Protein AF-A0A2S7NXF8-F1 (afdb_monomer)

pLDDT: mean 74.57, std 18.37, range [37.38, 96.81]

Radius of gyration: 16.34 Å; Cα contacts (8 Å, |Δi|>4): 173; chains: 1; bounding box: 47×18×47 Å

Foldseek 3Di:
DDKAKEKEWAQAQFKDKDFCPLHPSPPCVAQCPNDWFAFPVPRDTDPGHNDDDDDDQDPVNDDDPVRMDIAGHRGMDMDIDDDPPPPPDPPPDDDGDGDHDYDYDYDD

Structure (mmCIF, N/CA/C/O backbone):
data_AF-A0A2S7NXF8-F1
#
_entry.id   AF-A0A2S7NXF8-F1
#
loop_
_atom_site.group_PDB
_atom_site.id
_atom_site.type_symbol
_atom_site.label_atom_id
_atom_site.label_alt_id
_atom_site.label_comp_id
_atom_site.label_asym_id
_atom_site.label_entity_id
_atom_site.label_seq_id
_atom_site.pdbx_PDB_ins_code
_atom_site.Cartn_x
_atom_site.Cartn_y
_atom_site.Cartn_z
_atom_site.occupancy
_atom_site.B_iso_or_equiv
_atom_site.auth_seq_id
_atom_site.auth_comp_id
_atom_site.auth_asym_id
_atom_site.auth_atom_id
_atom_site.pdbx_PDB_model_num
ATOM 1 N N . MET A 1 1 ? -13.576 -11.434 10.934 1.00 63.78 1 MET A N 1
ATOM 2 C CA . MET A 1 1 ? -12.358 -11.213 10.124 1.00 63.78 1 MET A CA 1
ATOM 3 C C . MET A 1 1 ? -12.819 -10.845 8.736 1.00 63.78 1 MET A C 1
ATOM 5 O O . MET A 1 1 ? -13.621 -11.584 8.181 1.00 63.78 1 MET A O 1
ATOM 9 N N . VAL A 1 2 ? -12.363 -9.709 8.226 1.00 74.19 2 VAL A N 1
ATOM 10 C CA . VAL A 1 2 ? -12.779 -9.166 6.931 1.00 74.19 2 VAL A CA 1
ATOM 11 C C . VAL A 1 2 ? -11.627 -9.348 5.948 1.00 74.19 2 VAL A C 1
ATOM 13 O O . VAL A 1 2 ? -10.467 -9.175 6.326 1.00 74.19 2 VAL A O 1
ATOM 16 N N . LYS A 1 3 ? -11.925 -9.737 4.706 1.00 80.44 3 LYS A N 1
ATOM 17 C CA . LYS A 1 3 ? -10.914 -9.901 3.656 1.00 80.44 3 LYS A CA 1
ATOM 18 C C . LYS A 1 3 ? -11.216 -8.942 2.516 1.00 80.44 3 LYS A C 1
ATOM 20 O O . LYS A 1 3 ? -12.213 -9.114 1.825 1.00 80.44 3 LYS A O 1
ATOM 25 N N . LEU A 1 4 ? -10.327 -7.981 2.303 1.00 82.25 4 LEU A N 1
ATOM 26 C CA . LEU A 1 4 ? -10.441 -7.007 1.226 1.00 82.25 4 LEU A CA 1
ATOM 27 C C . LEU A 1 4 ? -9.499 -7.400 0.087 1.00 82.25 4 LEU A C 1
ATOM 29 O O . LEU A 1 4 ? -8.305 -7.585 0.314 1.00 82.25 4 LEU A O 1
ATOM 33 N N . LYS A 1 5 ? -10.013 -7.531 -1.138 1.00 88.44 5 LYS A N 1
ATOM 34 C CA . LYS A 1 5 ? -9.161 -7.629 -2.329 1.00 88.44 5 LYS A CA 1
ATOM 35 C C . LYS A 1 5 ? -8.894 -6.216 -2.835 1.00 88.44 5 LYS A C 1
ATOM 37 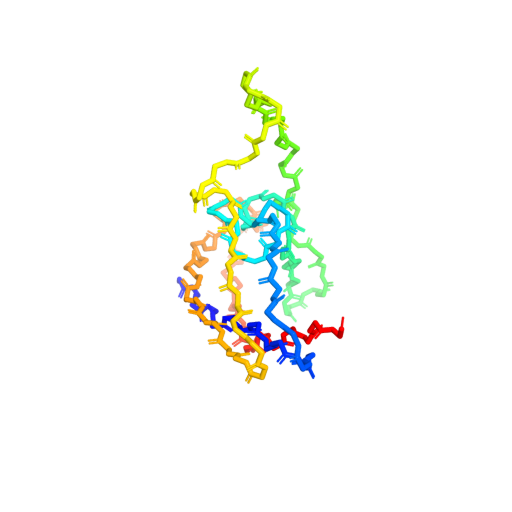O O . LYS A 1 5 ? -9.842 -5.480 -3.097 1.00 88.44 5 LYS A O 1
ATOM 42 N N . VAL A 1 6 ? -7.620 -5.868 -2.977 1.00 89.81 6 VAL A N 1
ATOM 43 C CA . VAL A 1 6 ? -7.191 -4.606 -3.587 1.00 89.81 6 VAL A CA 1
ATOM 44 C C . VAL A 1 6 ? -6.392 -4.912 -4.839 1.00 89.81 6 VAL A C 1
ATOM 46 O O . VAL A 1 6 ? -5.550 -5.813 -4.821 1.00 89.81 6 VAL A O 1
ATOM 49 N N . ALA A 1 7 ? -6.663 -4.176 -5.912 1.00 92.62 7 ALA A N 1
ATOM 50 C CA . ALA A 1 7 ? -5.943 -4.283 -7.171 1.00 92.62 7 ALA A CA 1
ATOM 51 C C . ALA A 1 7 ? -5.427 -2.914 -7.621 1.00 92.62 7 ALA A C 1
ATOM 53 O O . ALA A 1 7 ? -6.131 -1.910 -7.504 1.00 92.62 7 ALA A O 1
ATOM 54 N N . PHE A 1 8 ? -4.203 -2.907 -8.142 1.00 92.31 8 PHE A N 1
ATOM 55 C CA . PHE A 1 8 ? -3.616 -1.788 -8.863 1.00 92.31 8 PHE A CA 1
ATOM 56 C C . PHE A 1 8 ? -3.471 -2.169 -10.325 1.00 92.31 8 PHE A C 1
ATOM 58 O O . PHE A 1 8 ? -2.823 -3.170 -10.639 1.00 92.31 8 PHE A O 1
ATOM 65 N N . ARG A 1 9 ? -4.027 -1.342 -11.208 1.00 93.94 9 ARG A N 1
ATOM 66 C CA . ARG A 1 9 ? -3.848 -1.470 -12.652 1.00 93.94 9 ARG A CA 1
ATOM 67 C C . ARG A 1 9 ? -2.997 -0.319 -13.168 1.00 93.94 9 ARG A C 1
ATOM 69 O O . ARG A 1 9 ? -3.335 0.847 -12.959 1.00 93.94 9 ARG A O 1
ATOM 76 N N . ASN A 1 10 ? -1.918 -0.663 -13.861 1.00 94.94 10 ASN A N 1
ATOM 77 C CA . ASN A 1 10 ? -1.101 0.287 -14.594 1.00 94.94 10 ASN A CA 1
ATOM 78 C C . ASN A 1 10 ? -1.765 0.572 -15.944 1.00 94.94 10 ASN A C 1
ATOM 80 O O . ASN A 1 10 ? -1.788 -0.291 -16.820 1.00 94.94 10 ASN A O 1
ATOM 84 N N . LYS A 1 11 ? -2.312 1.776 -16.118 1.00 94.75 11 LYS A N 1
ATOM 85 C CA . LYS A 1 11 ? -2.920 2.195 -17.391 1.00 94.75 11 LYS A CA 1
ATOM 86 C C . LYS A 1 11 ? -1.912 2.775 -18.384 1.00 94.75 11 LYS A C 1
ATOM 88 O O . LYS A 1 11 ? -2.282 3.051 -19.524 1.00 94.75 11 LYS A O 1
ATOM 93 N N . SER A 1 12 ? -0.665 2.963 -17.960 1.00 93.50 12 SER A N 1
ATOM 94 C CA . SER A 1 12 ? 0.408 3.481 -18.796 1.00 93.50 12 SER A CA 1
ATOM 95 C C . SER A 1 12 ? 0.870 2.452 -19.831 1.00 93.50 12 SER A C 1
ATOM 97 O O . SER A 1 12 ? 0.779 1.237 -19.636 1.00 93.50 12 SER A O 1
ATOM 99 N N . ASP A 1 13 ? 1.436 2.963 -20.921 1.00 95.12 13 ASP A N 1
ATOM 100 C CA . ASP A 1 13 ? 2.159 2.196 -21.935 1.00 95.12 13 ASP A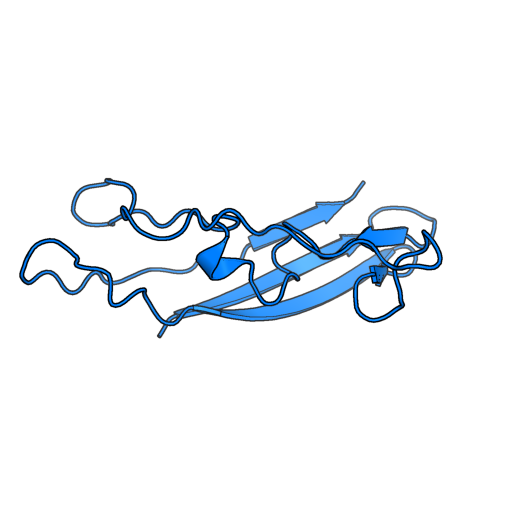 CA 1
ATOM 101 C C . ASP A 1 13 ? 3.599 1.852 -21.509 1.00 95.12 13 ASP A C 1
ATOM 103 O O . ASP A 1 13 ? 4.333 1.193 -22.249 1.00 95.12 13 ASP A O 1
ATOM 107 N N . LYS A 1 14 ? 4.007 2.272 -20.307 1.00 96.50 14 LYS A N 1
ATOM 108 C CA . LYS A 1 14 ? 5.323 2.009 -19.718 1.00 96.50 14 LYS A CA 1
ATOM 109 C C . LYS A 1 14 ? 5.196 1.241 -18.406 1.00 96.50 14 LYS A C 1
ATOM 111 O O . LYS A 1 14 ? 4.205 1.408 -17.693 1.00 96.50 14 LYS A O 1
ATOM 116 N N . PRO A 1 15 ? 6.201 0.422 -18.054 1.00 95.25 15 PRO A N 1
ATOM 117 C CA . PRO A 1 15 ? 6.247 -0.192 -16.737 1.00 95.25 15 PRO A CA 1
ATOM 118 C C . PRO A 1 15 ? 6.394 0.883 -15.654 1.00 95.25 15 PRO A C 1
ATOM 120 O O . PRO A 1 15 ? 7.120 1.866 -15.836 1.00 95.25 15 PRO A O 1
ATOM 123 N N . ILE A 1 16 ? 5.727 0.675 -14.523 1.00 94.44 16 ILE A N 1
ATOM 124 C CA . ILE A 1 16 ? 5.795 1.555 -13.356 1.00 94.44 16 ILE A CA 1
ATOM 125 C C . ILE A 1 16 ? 6.384 0.815 -12.161 1.00 94.44 16 ILE A C 1
ATOM 127 O O . ILE A 1 16 ? 6.200 -0.390 -11.988 1.00 94.44 16 ILE A O 1
ATOM 131 N N . SER A 1 17 ? 7.065 1.571 -11.308 1.00 92.62 17 SER A N 1
ATOM 132 C CA . SER A 1 17 ? 7.514 1.108 -10.001 1.00 92.62 17 SER A CA 1
ATOM 133 C C . SER A 1 17 ? 7.102 2.132 -8.956 1.00 92.62 17 SER A C 1
ATOM 135 O O . SER A 1 17 ? 7.294 3.331 -9.165 1.00 92.62 17 SER A O 1
ATOM 137 N N . PHE A 1 18 ? 6.558 1.679 -7.833 1.00 91.38 18 PHE A N 1
ATOM 138 C CA . PHE A 1 18 ? 6.159 2.564 -6.743 1.00 91.38 18 PHE A CA 1
ATOM 139 C C . PHE A 1 18 ? 6.516 1.978 -5.382 1.00 91.38 18 PHE A C 1
ATOM 141 O O . PHE A 1 18 ? 6.601 0.766 -5.196 1.00 91.38 18 PHE A O 1
ATOM 148 N N . LEU A 1 19 ? 6.720 2.865 -4.413 1.00 91.69 19 LEU A N 1
ATOM 149 C CA . LEU A 1 19 ? 6.960 2.483 -3.030 1.00 91.69 19 LEU A CA 1
ATOM 150 C C . LEU A 1 19 ? 5.657 1.981 -2.406 1.00 91.69 19 LEU A C 1
ATOM 152 O O . LEU A 1 19 ? 4.663 2.703 -2.385 1.00 91.69 19 LEU A O 1
ATOM 156 N N . ARG A 1 20 ? 5.664 0.766 -1.849 1.00 91.31 20 ARG A N 1
ATOM 157 C CA . ARG A 1 20 ? 4.480 0.157 -1.215 1.00 91.31 20 ARG A CA 1
ATOM 158 C C . ARG A 1 20 ? 4.025 0.907 0.032 1.00 91.31 20 ARG A C 1
ATOM 160 O O . ARG A 1 20 ? 2.914 0.687 0.503 1.00 91.31 20 ARG A O 1
ATOM 167 N N . TRP A 1 21 ? 4.877 1.756 0.594 1.00 89.50 21 TRP A N 1
ATOM 168 C CA . TRP A 1 21 ? 4.628 2.460 1.843 1.00 89.50 21 TRP A CA 1
ATOM 169 C C . TRP A 1 21 ? 3.414 3.376 1.737 1.00 89.50 21 TRP A C 1
ATOM 171 O O . TRP A 1 21 ? 3.260 4.089 0.751 1.00 89.50 21 TRP A O 1
ATOM 181 N N . SER A 1 22 ? 2.566 3.369 2.766 1.00 85.06 22 SER A N 1
ATOM 182 C CA . SER A 1 22 ? 1.327 4.163 2.793 1.00 85.06 22 SER A CA 1
ATOM 183 C C . SER A 1 22 ? 0.352 3.835 1.652 1.00 85.06 22 SER A C 1
ATOM 185 O O . SER A 1 22 ? -0.558 4.610 1.374 1.00 85.06 22 SER A O 1
ATOM 187 N N . THR A 1 23 ? 0.515 2.678 1.007 1.00 89.56 23 THR A N 1
ATOM 188 C CA . THR A 1 23 ? -0.444 2.126 0.045 1.00 89.56 23 THR A CA 1
ATOM 189 C C . THR A 1 23 ? -1.131 0.901 0.652 1.00 89.56 23 THR A C 1
ATOM 191 O O . THR A 1 23 ? -0.629 0.329 1.622 1.00 89.56 23 THR A O 1
ATOM 194 N N . PRO A 1 24 ? -2.234 0.411 0.067 1.00 89.12 24 PRO A N 1
ATOM 195 C CA . PRO A 1 24 ? -2.820 -0.877 0.439 1.00 89.12 24 PRO A CA 1
ATOM 196 C C . PRO A 1 24 ? -1.843 -2.066 0.412 1.00 89.12 24 PRO A C 1
ATOM 198 O O . PRO A 1 24 ? -2.086 -3.078 1.060 1.00 89.12 24 PRO A O 1
ATOM 201 N N . PHE A 1 25 ? -0.739 -1.966 -0.333 1.00 90.44 25 PHE A N 1
ATOM 202 C CA . PHE A 1 25 ? 0.264 -3.028 -0.467 1.00 90.44 25 PHE A CA 1
ATOM 203 C C . PHE A 1 25 ? 1.320 -3.007 0.647 1.00 90.44 25 PHE A C 1
ATOM 205 O O . PHE A 1 25 ? 2.198 -3.880 0.704 1.00 90.44 25 PHE A O 1
ATOM 212 N N . ASP A 1 26 ? 1.229 -2.020 1.535 1.00 88.44 26 ASP A N 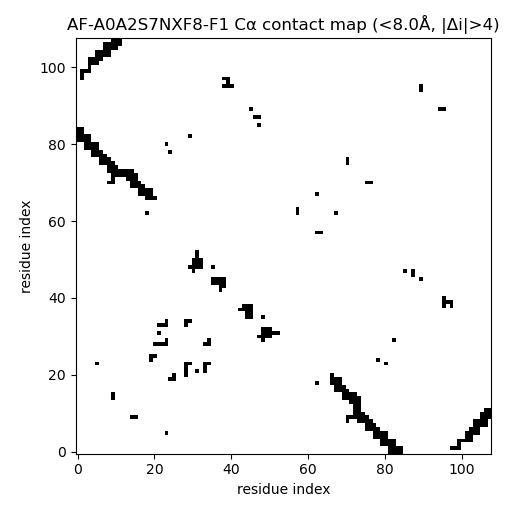1
ATOM 213 C CA . ASP A 1 26 ? 1.997 -1.931 2.759 1.00 88.44 26 ASP A CA 1
ATOM 214 C C . ASP A 1 26 ? 1.561 -3.034 3.737 1.00 88.44 26 ASP A C 1
ATOM 216 O O . ASP A 1 26 ? 0.387 -3.089 4.114 1.00 88.44 26 ASP A O 1
ATOM 220 N N . PRO A 1 27 ? 2.475 -3.881 4.243 1.00 85.50 27 PRO A N 1
ATOM 221 C CA . PRO A 1 27 ? 2.134 -4.865 5.273 1.00 85.50 27 PRO A CA 1
ATOM 222 C C . PRO A 1 27 ? 1.511 -4.243 6.533 1.00 85.50 27 PRO A C 1
ATOM 224 O O . PRO A 1 27 ? 0.863 -4.934 7.317 1.00 85.50 27 PRO A O 1
ATOM 227 N N . ARG A 1 28 ? 1.716 -2.936 6.745 1.00 84.25 28 ARG A N 1
ATOM 228 C CA . ARG A 1 28 ? 1.182 -2.170 7.873 1.00 84.25 28 ARG A CA 1
ATOM 229 C C . ARG A 1 28 ? 0.031 -1.233 7.477 1.00 84.25 28 ARG A C 1
ATOM 231 O O . ARG A 1 28 ? -0.332 -0.395 8.295 1.00 84.25 28 ARG A O 1
ATOM 238 N N . ALA A 1 29 ? -0.563 -1.392 6.288 1.00 85.25 29 ALA A N 1
ATOM 239 C CA . ALA A 1 29 ? -1.629 -0.527 5.767 1.00 85.25 29 ALA A CA 1
ATOM 240 C C . ALA A 1 29 ? -2.830 -0.401 6.721 1.00 85.25 29 ALA A C 1
ATOM 242 O O . ALA A 1 29 ? -3.329 0.695 6.973 1.00 85.25 29 ALA A O 1
ATOM 243 N N . VAL A 1 30 ? -3.277 -1.529 7.285 1.00 81.44 30 VAL A N 1
ATOM 244 C CA . VAL A 1 30 ? -4.425 -1.573 8.204 1.00 81.44 30 VAL A CA 1
ATOM 245 C C . VAL A 1 30 ? -4.178 -0.716 9.451 1.00 81.44 30 VAL A C 1
ATOM 247 O O . VAL A 1 30 ? -4.960 0.197 9.679 1.00 81.44 30 VAL A O 1
ATOM 250 N N . PRO A 1 31 ? -3.104 -0.914 10.243 1.00 79.12 31 PRO A N 1
ATOM 251 C CA . PRO A 1 31 ? -2.838 -0.063 11.404 1.00 79.12 31 PRO A CA 1
ATOM 252 C C . PRO A 1 31 ? -2.408 1.370 11.087 1.00 79.12 31 PRO A C 1
ATOM 254 O O . PRO A 1 31 ? -2.537 2.227 11.963 1.00 79.12 31 PRO A O 1
ATOM 257 N N . SER A 1 32 ? -1.901 1.657 9.886 1.00 80.31 32 SER A N 1
ATOM 258 C CA . SER A 1 32 ? -1.350 2.973 9.543 1.00 80.31 32 SER A CA 1
ATOM 259 C C . SER A 1 32 ? -2.382 4.015 9.107 1.00 80.31 32 SER A C 1
ATOM 261 O O . SER A 1 32 ? -1.987 5.149 8.857 1.00 80.31 32 SER A O 1
ATOM 263 N N . GLY A 1 33 ? -3.665 3.653 8.999 1.00 77.12 33 GLY A N 1
ATOM 264 C CA . GLY A 1 33 ? -4.724 4.564 8.543 1.00 77.12 33 GLY A CA 1
ATOM 265 C C . GLY A 1 33 ? -4.842 4.683 7.018 1.00 77.12 33 GLY A C 1
ATOM 266 O O . GLY A 1 33 ? -5.420 5.641 6.526 1.00 77.12 33 GLY A O 1
ATOM 267 N N . VAL A 1 34 ? -4.302 3.722 6.251 1.00 83.19 34 VAL A N 1
ATOM 268 C CA . VAL A 1 34 ? -4.543 3.642 4.789 1.00 83.19 34 VAL A CA 1
ATOM 269 C C . VAL A 1 34 ? -6.004 3.291 4.491 1.00 83.19 34 VAL A C 1
ATOM 271 O O . VAL A 1 34 ? -6.532 3.651 3.444 1.00 83.19 34 VAL A O 1
ATOM 274 N N . PHE A 1 35 ? -6.655 2.593 5.421 1.00 80.50 35 PHE A N 1
ATOM 275 C CA . PHE A 1 35 ? -8.078 2.292 5.376 1.00 80.50 35 PHE A CA 1
ATOM 276 C C . PHE A 1 35 ? -8.797 3.064 6.471 1.00 80.50 35 PHE A C 1
ATOM 278 O O . PHE A 1 35 ? -8.378 3.035 7.630 1.00 80.50 35 PHE A O 1
ATOM 285 N N . GLU A 1 36 ? -9.909 3.692 6.108 1.00 78.06 36 GLU A N 1
ATOM 286 C CA . GLU A 1 36 ? -10.852 4.254 7.063 1.00 78.06 36 GLU A CA 1
ATOM 287 C C . GLU A 1 36 ? -11.955 3.238 7.345 1.00 78.06 36 GLU A C 1
ATOM 289 O O . GLU A 1 36 ? -12.521 2.629 6.436 1.00 78.06 36 GLU A O 1
ATOM 294 N N . PHE A 1 37 ? -12.271 3.062 8.623 1.00 76.19 37 PHE A N 1
ATOM 295 C CA . PHE A 1 37 ? -13.335 2.172 9.061 1.00 76.19 37 PHE A CA 1
ATOM 296 C C . PHE A 1 37 ? -14.461 3.013 9.623 1.00 76.19 37 PHE A C 1
ATOM 298 O O . PHE A 1 37 ? -14.246 3.806 10.535 1.00 76.19 37 PHE A O 1
ATOM 305 N N . LYS A 1 38 ? -15.664 2.825 9.092 1.00 74.69 38 LYS A N 1
ATOM 306 C CA . LYS A 1 38 ? -16.862 3.531 9.531 1.00 74.69 38 LYS A CA 1
ATOM 307 C C . LYS A 1 38 ? -17.841 2.528 10.123 1.00 74.69 38 LYS A C 1
ATOM 309 O O . LYS A 1 38 ? -18.098 1.488 9.520 1.00 74.69 38 LYS A O 1
ATOM 314 N N . SER A 1 39 ? -18.381 2.837 11.296 1.00 69.69 39 SER A N 1
ATOM 315 C CA . SER A 1 39 ? -19.493 2.085 11.870 1.00 69.69 39 SER A CA 1
ATOM 316 C C . SER A 1 39 ? -20.706 2.217 10.956 1.00 69.69 39 SER A C 1
ATOM 318 O O . SER A 1 39 ? -21.128 3.327 10.633 1.00 69.69 39 SER A O 1
ATOM 320 N N . THR A 1 40 ? -21.288 1.094 10.551 1.00 69.25 40 THR A N 1
ATOM 321 C CA . THR A 1 40 ? -22.537 1.069 9.778 1.00 69.25 40 THR A CA 1
ATOM 322 C C . THR A 1 40 ? -23.740 1.488 10.627 1.00 69.25 40 THR A C 1
ATOM 324 O O . THR A 1 40 ? -24.705 2.022 10.090 1.00 69.25 40 THR A O 1
ATOM 327 N N . ALA A 1 41 ? -23.665 1.313 11.952 1.00 71.69 41 ALA A N 1
ATOM 328 C CA . ALA A 1 41 ? -24.734 1.650 12.889 1.00 71.69 41 ALA A CA 1
ATOM 329 C C . ALA A 1 41 ? -24.784 3.147 13.235 1.00 71.69 41 ALA A C 1
ATOM 331 O O . ALA A 1 41 ? -25.857 3.745 13.242 1.00 71.69 41 ALA A O 1
ATOM 332 N N . THR A 1 42 ? -23.630 3.759 13.520 1.00 75.94 42 THR A N 1
ATOM 333 C CA . THR A 1 42 ? -23.554 5.165 13.966 1.00 75.94 42 THR A CA 1
ATOM 334 C C . THR A 1 42 ? -23.060 6.112 12.879 1.00 75.94 42 THR A C 1
ATOM 336 O O . THR A 1 42 ? -23.221 7.324 12.988 1.00 75.94 42 THR A O 1
ATOM 339 N N . GLY A 1 43 ? -22.443 5.582 11.821 1.00 73.44 43 GLY A N 1
ATOM 340 C CA . GLY A 1 43 ? -21.752 6.386 10.821 1.00 73.44 43 GLY A CA 1
ATOM 341 C C . GLY A 1 43 ? -20.463 7.034 11.338 1.00 73.44 43 GLY A C 1
ATOM 342 O O . GLY A 1 43 ? -19.870 7.841 10.626 1.00 73.44 43 GLY A O 1
ATOM 343 N N . GLU A 1 44 ? -20.014 6.712 12.548 1.00 75.06 44 GLU A N 1
ATOM 344 C CA . GLU A 1 44 ? -18.791 7.276 13.117 1.00 75.06 44 GLU A CA 1
ATOM 345 C C . GLU A 1 44 ? -17.556 6.508 12.644 1.00 75.06 44 GLU A C 1
ATOM 347 O O . GLU A 1 44 ? -17.605 5.297 12.413 1.00 75.06 44 GLU A O 1
ATOM 352 N N . LEU A 1 45 ? -16.433 7.214 12.505 1.00 72.31 45 LEU A N 1
ATOM 353 C CA . LEU A 1 45 ? -15.149 6.582 12.224 1.00 72.31 45 LEU A CA 1
ATOM 354 C C . LEU A 1 45 ? -14.689 5.785 13.447 1.00 72.31 45 LEU A C 1
ATOM 356 O O . LEU A 1 45 ? -14.729 6.282 14.574 1.00 72.31 45 LEU A O 1
ATOM 360 N N . ALA A 1 46 ? -14.225 4.559 13.224 1.00 69.38 46 ALA A N 1
ATOM 361 C CA . ALA A 1 46 ? -13.621 3.762 14.275 1.00 69.38 46 ALA A CA 1
ATOM 362 C C . ALA A 1 46 ? -12.374 4.507 14.802 1.00 69.38 46 ALA A C 1
ATOM 364 O O . ALA A 1 46 ? -11.512 4.888 14.010 1.00 69.38 46 ALA A O 1
ATOM 365 N N . PRO A 1 47 ? -12.242 4.721 16.125 1.00 63.00 47 PRO A N 1
ATOM 366 C CA . PRO A 1 47 ? -11.182 5.553 16.714 1.00 63.00 47 PRO A CA 1
ATOM 367 C C . PRO A 1 47 ? -9.786 4.912 16.659 1.00 63.00 47 PRO A C 1
ATOM 369 O O . PRO A 1 47 ? -8.812 5.436 17.199 1.00 63.00 47 PRO A O 1
ATOM 372 N N . CYS A 1 48 ? -9.676 3.751 16.035 1.00 57.50 48 CYS A N 1
ATOM 373 C CA . CYS A 1 48 ? -8.480 2.954 15.945 1.00 57.50 48 CYS A CA 1
ATOM 374 C C . CYS A 1 48 ? -7.991 2.953 14.504 1.00 57.50 48 CYS A C 1
ATOM 376 O O . CYS A 1 48 ? -8.794 2.832 13.591 1.00 57.50 48 CYS A O 1
ATOM 378 N N . LEU A 1 49 ? -6.664 2.984 14.340 1.00 64.44 49 LEU A N 1
ATOM 379 C CA . LEU A 1 49 ? -5.920 2.922 13.073 1.00 64.44 49 LEU A CA 1
ATOM 380 C C . LEU A 1 49 ? -5.555 4.307 12.497 1.00 64.44 49 LEU A C 1
ATOM 382 O O . LEU A 1 49 ? -6.161 4.818 11.570 1.00 64.44 49 LEU A O 1
ATOM 386 N N . ASN A 1 50 ? -4.511 4.901 13.082 1.00 68.25 50 ASN A N 1
ATOM 387 C CA . ASN A 1 50 ? -3.747 6.043 12.554 1.00 68.25 50 ASN A CA 1
ATOM 388 C C . ASN A 1 50 ? -2.307 5.983 13.090 1.00 68.25 50 ASN A C 1
ATOM 390 O O . ASN A 1 50 ? -1.735 6.968 13.573 1.00 68.25 50 ASN A O 1
ATOM 394 N N . LEU A 1 51 ? -1.732 4.777 13.119 1.00 75.62 51 LEU A N 1
ATOM 395 C CA . LEU A 1 51 ? -0.395 4.580 13.656 1.00 75.62 51 LEU A CA 1
ATOM 396 C C . LEU A 1 51 ? 0.612 5.334 12.784 1.00 75.62 51 LEU A C 1
ATOM 398 O O . LEU A 1 51 ? 0.837 4.988 11.624 1.00 75.62 51 LEU A O 1
ATOM 402 N N . LYS A 1 52 ? 1.264 6.340 13.367 1.00 79.62 52 LYS A N 1
ATOM 403 C CA . LYS A 1 52 ? 2.374 7.034 12.713 1.00 79.62 52 LYS A CA 1
ATOM 404 C C .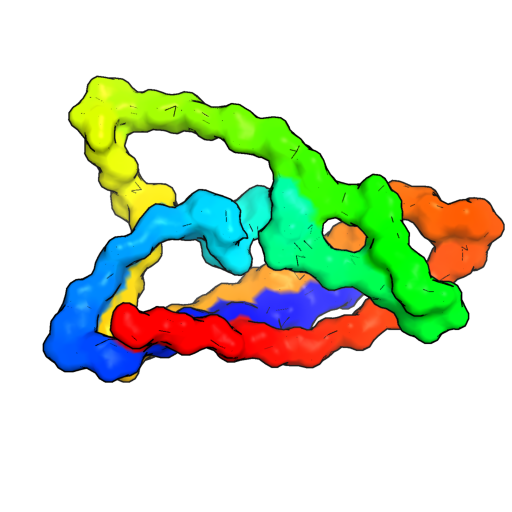 LYS A 1 52 ? 3.597 6.124 12.713 1.00 79.62 52 LYS A C 1
ATOM 406 O O . LYS A 1 52 ? 4.201 5.875 13.755 1.00 79.62 52 LYS A O 1
ATOM 411 N N . LEU A 1 53 ? 3.943 5.614 11.538 1.00 81.00 53 LEU A N 1
ATOM 412 C CA . LEU A 1 53 ? 5.077 4.720 11.342 1.00 81.00 53 LEU A CA 1
ATOM 413 C C . LEU A 1 53 ? 6.289 5.505 10.849 1.00 81.00 53 LEU A C 1
ATOM 415 O O . LEU A 1 53 ? 6.335 5.920 9.695 1.00 81.00 53 LEU A O 1
ATOM 419 N N . ASN A 1 54 ? 7.303 5.632 11.700 1.00 82.56 54 ASN A N 1
ATOM 420 C CA . ASN A 1 54 ? 8.630 6.043 11.256 1.00 82.56 54 ASN A CA 1
ATOM 421 C C . ASN A 1 54 ? 9.348 4.822 10.673 1.00 82.56 54 ASN A C 1
ATOM 423 O O . ASN A 1 54 ? 9.434 3.778 11.324 1.00 82.56 54 ASN A O 1
ATOM 427 N N . ARG A 1 55 ? 9.850 4.940 9.445 1.00 83.19 55 ARG A N 1
ATOM 428 C CA . ARG A 1 55 ? 10.592 3.872 8.766 1.00 83.19 55 ARG A CA 1
ATOM 429 C C . ARG A 1 55 ? 12.055 4.263 8.673 1.00 83.19 55 ARG A C 1
ATOM 431 O O . ARG A 1 55 ? 12.369 5.419 8.400 1.00 83.19 55 ARG A O 1
ATOM 438 N N . LYS A 1 56 ? 12.944 3.305 8.938 1.00 82.50 56 LYS A N 1
ATOM 439 C CA . LYS A 1 56 ? 14.380 3.517 8.758 1.00 82.50 56 LYS A CA 1
ATOM 440 C C . LYS A 1 56 ? 14.631 3.676 7.259 1.00 82.50 56 LYS A C 1
ATOM 442 O O . LYS A 1 56 ? 14.219 2.820 6.484 1.00 82.50 56 LYS A O 1
ATOM 447 N N . MET A 1 57 ? 15.280 4.767 6.867 1.00 82.12 57 MET A N 1
ATOM 448 C CA . MET A 1 57 ? 15.721 4.936 5.486 1.00 82.12 57 MET A CA 1
ATOM 449 C C . MET A 1 57 ? 16.819 3.910 5.170 1.00 82.12 57 MET A C 1
ATOM 451 O O . MET A 1 57 ? 17.668 3.660 6.035 1.00 82.12 57 MET A O 1
ATOM 455 N N . PRO A 1 58 ? 16.820 3.318 3.966 1.00 81.62 58 PRO A N 1
ATOM 456 C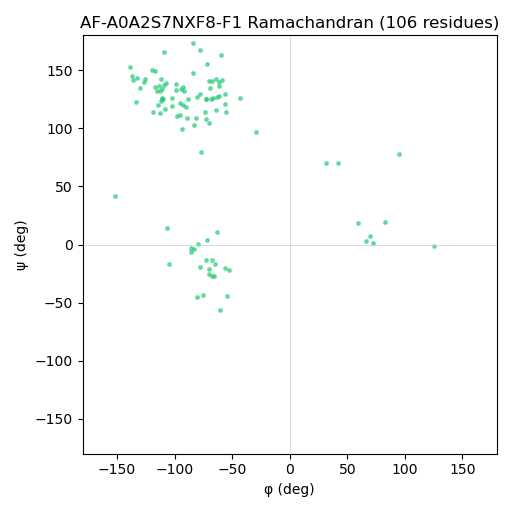 CA . PRO A 1 58 ? 17.885 2.416 3.551 1.00 81.62 58 PRO A CA 1
ATOM 457 C C . PRO A 1 58 ? 19.224 3.159 3.521 1.00 81.62 58 PRO A C 1
ATOM 459 O O . PRO A 1 58 ? 19.303 4.312 3.095 1.00 81.62 58 PRO A O 1
ATOM 462 N N . GLU A 1 59 ? 20.289 2.496 3.975 1.00 78.81 59 GLU A N 1
ATOM 463 C CA . GLU A 1 59 ? 21.628 3.098 4.092 1.00 78.81 59 GLU A CA 1
ATOM 464 C C . GLU A 1 59 ? 22.228 3.457 2.726 1.00 78.81 59 GLU A C 1
ATOM 466 O O . GLU A 1 59 ? 22.995 4.410 2.620 1.00 78.81 59 GLU A O 1
ATOM 471 N N . SER A 1 60 ? 21.823 2.749 1.669 1.00 83.50 60 SER A N 1
ATOM 472 C CA . SER A 1 60 ? 22.191 3.043 0.281 1.00 83.50 60 SER A CA 1
ATOM 473 C C . SER A 1 60 ? 21.491 4.278 -0.296 1.00 83.50 60 SER A C 1
ATOM 475 O O . SER A 1 60 ? 21.865 4.735 -1.374 1.00 83.50 60 SER A O 1
ATOM 477 N N . GLY A 1 61 ? 20.447 4.794 0.363 1.00 78.56 61 GLY A N 1
ATOM 478 C CA . GLY A 1 61 ? 19.558 5.820 -0.193 1.00 78.56 61 GLY A CA 1
ATOM 479 C C . GLY A 1 61 ? 18.614 5.309 -1.289 1.00 78.56 61 GLY A C 1
ATOM 480 O O . GLY A 1 61 ? 17.819 6.083 -1.817 1.00 78.56 61 GLY A O 1
ATOM 481 N N . THR A 1 62 ? 18.668 4.017 -1.617 1.00 78.19 62 THR A N 1
ATOM 482 C CA . THR A 1 62 ? 17.781 3.351 -2.576 1.00 78.19 62 THR A CA 1
ATOM 483 C C . THR A 1 62 ? 16.889 2.352 -1.852 1.00 78.19 62 THR A C 1
ATOM 485 O O . THR A 1 62 ? 17.370 1.562 -1.044 1.00 78.19 62 THR A O 1
ATOM 488 N N . TYR A 1 63 ? 15.589 2.384 -2.137 1.00 80.00 63 TYR A N 1
ATOM 489 C CA . TYR A 1 63 ? 14.650 1.378 -1.639 1.00 80.00 63 TYR A CA 1
ATOM 490 C C . TYR A 1 63 ? 14.914 0.036 -2.329 1.00 80.00 63 TYR A C 1
ATOM 492 O O . TYR A 1 63 ? 15.248 0.006 -3.517 1.00 80.00 63 TYR A O 1
ATOM 500 N N . ASP A 1 64 ? 14.816 -1.058 -1.579 1.00 73.69 64 ASP A N 1
ATOM 501 C CA . ASP A 1 64 ? 15.039 -2.401 -2.106 1.00 73.69 64 ASP A CA 1
ATOM 502 C C . ASP A 1 64 ? 13.779 -2.974 -2.779 1.00 73.69 64 ASP A C 1
ATOM 504 O O . ASP A 1 64 ? 12.698 -2.380 -2.773 1.00 73.69 64 ASP A O 1
ATOM 508 N N . GLY A 1 65 ? 13.940 -4.140 -3.411 1.00 71.56 65 GLY A N 1
ATOM 509 C CA . GLY A 1 65 ? 12.854 -4.826 -4.109 1.00 71.56 65 GLY A CA 1
ATOM 510 C C . GLY A 1 65 ? 11.755 -5.348 -3.185 1.00 71.56 65 GLY A C 1
ATOM 511 O O . GLY A 1 65 ? 10.691 -5.706 -3.680 1.00 71.56 65 GLY A O 1
ATOM 512 N N . GLU A 1 66 ? 11.972 -5.390 -1.867 1.00 80.00 66 GLU A N 1
ATOM 513 C CA . GLU A 1 66 ? 10.878 -5.682 -0.954 1.00 80.00 66 GLU A CA 1
ATOM 514 C C . GLU A 1 66 ? 9.994 -4.445 -0.827 1.00 80.00 66 GLU A C 1
ATOM 516 O O . GLU A 1 66 ? 8.784 -4.572 -0.918 1.00 80.00 66 GLU A O 1
ATOM 521 N N . ASP A 1 67 ? 10.524 -3.236 -0.686 1.00 86.44 67 ASP A N 1
ATOM 522 C CA . ASP A 1 67 ? 9.701 -2.034 -0.497 1.00 86.44 67 ASP A CA 1
ATOM 523 C C . ASP A 1 67 ? 9.039 -1.486 -1.773 1.00 86.44 67 ASP A C 1
ATOM 525 O O . ASP A 1 67 ? 8.047 -0.754 -1.681 1.00 86.44 67 ASP A O 1
ATOM 529 N N . ILE A 1 68 ? 9.543 -1.853 -2.950 1.00 90.75 68 ILE A N 1
ATOM 530 C CA . ILE A 1 68 ? 9.030 -1.411 -4.252 1.00 90.75 68 ILE A CA 1
ATOM 531 C C . ILE A 1 68 ? 8.115 -2.474 -4.874 1.00 90.75 68 ILE A C 1
ATOM 533 O O . ILE A 1 68 ? 8.470 -3.644 -4.963 1.00 90.75 68 ILE A O 1
ATOM 537 N N . GLU A 1 69 ? 6.950 -2.058 -5.366 1.00 92.50 69 GLU A N 1
ATOM 538 C CA . GLU A 1 69 ? 6.114 -2.875 -6.248 1.00 92.50 69 GLU A CA 1
ATOM 539 C C . GLU A 1 69 ? 6.350 -2.454 -7.702 1.00 92.50 69 GLU A C 1
ATOM 541 O O . GLU A 1 69 ? 6.436 -1.261 -8.003 1.00 92.50 69 GLU A O 1
ATOM 546 N N . HIS A 1 70 ? 6.439 -3.436 -8.596 1.00 93.69 70 HIS A N 1
ATOM 547 C CA . HIS A 1 70 ? 6.587 -3.234 -10.033 1.00 93.69 70 HIS A CA 1
ATOM 548 C C . HIS A 1 70 ? 5.344 -3.730 -10.768 1.00 93.69 70 HIS A C 1
ATOM 550 O O . HIS A 1 70 ? 4.838 -4.810 -10.461 1.00 93.69 70 HIS A O 1
ATOM 556 N N . ILE A 1 71 ? 4.866 -2.960 -11.744 1.00 95.00 71 ILE A N 1
ATOM 557 C CA . ILE A 1 71 ? 3.751 -3.348 -12.609 1.00 95.00 71 ILE A CA 1
ATOM 558 C C . ILE A 1 71 ? 4.138 -3.049 -14.056 1.00 95.00 71 ILE A C 1
ATOM 560 O O . ILE A 1 71 ? 4.426 -1.902 -14.406 1.00 95.00 71 ILE A O 1
ATOM 564 N N . ASP A 1 72 ? 4.102 -4.076 -14.903 1.00 96.81 72 ASP A N 1
ATOM 565 C CA . ASP A 1 72 ? 4.330 -3.939 -16.342 1.00 96.81 72 ASP A CA 1
ATOM 566 C C . ASP A 1 72 ? 3.318 -2.985 -17.000 1.00 96.81 72 ASP A C 1
ATOM 568 O O . ASP A 1 72 ? 2.263 -2.672 -16.441 1.00 96.81 72 ASP A O 1
ATOM 572 N N . ALA A 1 73 ? 3.631 -2.510 -18.208 1.00 96.19 73 ALA A N 1
ATOM 573 C CA . ALA A 1 73 ? 2.717 -1.694 -19.009 1.00 96.19 73 ALA A CA 1
ATOM 574 C C . ALA A 1 73 ? 1.378 -2.418 -19.233 1.00 96.19 73 ALA A C 1
ATOM 576 O O . ALA A 1 73 ? 1.361 -3.582 -19.639 1.00 96.19 73 ALA A O 1
ATOM 577 N N . GLY A 1 74 ? 0.256 -1.748 -18.955 1.00 94.38 74 GLY A N 1
ATOM 578 C CA . GLY A 1 74 ? -1.078 -2.362 -19.016 1.00 94.38 74 GLY A CA 1
ATOM 579 C C . GLY A 1 74 ? -1.338 -3.463 -17.974 1.00 94.38 74 GLY A C 1
ATOM 580 O O . GLY A 1 74 ? -2.388 -4.105 -18.018 1.00 94.38 74 GLY A O 1
ATOM 581 N N . GLY A 1 75 ? -0.385 -3.723 -17.074 1.00 94.56 75 GLY A N 1
ATOM 582 C CA . GLY A 1 75 ? -0.435 -4.810 -16.106 1.00 94.56 75 GLY A CA 1
ATOM 583 C C . GLY A 1 75 ? -1.343 -4.525 -14.912 1.00 94.56 75 GLY A C 1
ATOM 584 O O . GLY A 1 75 ? -1.748 -3.392 -14.646 1.00 94.56 75 GLY A O 1
ATOM 585 N N . GLU A 1 76 ? -1.629 -5.575 -14.149 1.00 94.88 76 GLU A N 1
ATOM 586 C CA . GLU A 1 76 ? -2.383 -5.500 -12.901 1.00 94.88 76 GLU A CA 1
ATOM 587 C C . GLU A 1 76 ? -1.716 -6.369 -11.835 1.00 94.88 76 GLU A C 1
ATOM 589 O O . GLU A 1 76 ? -1.251 -7.475 -12.111 1.00 94.88 76 GLU A O 1
ATOM 594 N N . THR A 1 77 ? -1.704 -5.881 -10.601 1.00 93.00 77 THR A N 1
ATOM 595 C CA . THR A 1 77 ? -1.319 -6.653 -9.417 1.00 93.00 77 THR A CA 1
ATOM 596 C C . THR A 1 77 ? -2.439 -6.568 -8.392 1.00 93.00 77 THR A C 1
ATOM 598 O O . THR A 1 77 ? -3.081 -5.528 -8.239 1.00 93.00 77 THR A O 1
ATOM 601 N N . SER A 1 78 ? -2.706 -7.663 -7.682 1.00 92.56 78 SER A N 1
ATOM 602 C CA . SER A 1 78 ? -3.735 -7.684 -6.644 1.00 92.56 78 SER A CA 1
ATOM 603 C C . SER A 1 78 ? -3.272 -8.424 -5.400 1.00 92.56 78 SER A C 1
ATOM 605 O O . SER A 1 78 ? -2.533 -9.406 -5.478 1.00 92.56 78 SER A O 1
ATOM 607 N N . LYS A 1 79 ? -3.712 -7.942 -4.237 1.00 88.88 79 LYS A N 1
ATOM 608 C CA . LYS A 1 79 ? -3.407 -8.529 -2.931 1.00 88.88 79 LYS A CA 1
ATOM 609 C C . LYS A 1 79 ? -4.676 -8.658 -2.105 1.00 88.88 79 LYS A C 1
ATOM 611 O O . LYS A 1 79 ? -5.569 -7.811 -2.152 1.00 88.88 79 LYS A O 1
ATOM 616 N N . GLN A 1 80 ? -4.745 -9.745 -1.345 1.00 86.75 80 GLN A N 1
ATOM 617 C CA . GLN A 1 80 ? -5.781 -9.937 -0.344 1.00 86.75 80 GLN A CA 1
ATOM 618 C C . GLN A 1 80 ? -5.267 -9.423 0.997 1.00 86.75 80 GLN A C 1
ATOM 620 O O . GLN A 1 80 ? -4.253 -9.894 1.507 1.00 86.75 80 GLN A O 1
ATOM 625 N N . ILE A 1 81 ? -5.972 -8.449 1.554 1.00 83.31 81 ILE A N 1
ATOM 626 C CA . ILE A 1 81 ? -5.645 -7.806 2.818 1.00 83.31 81 ILE A CA 1
ATOM 627 C C . ILE A 1 81 ? -6.578 -8.381 3.873 1.00 83.31 81 ILE A C 1
ATOM 629 O O . ILE A 1 81 ? -7.804 -8.280 3.777 1.00 83.31 81 ILE A O 1
ATOM 633 N N . GLU A 1 82 ? -5.986 -9.015 4.879 1.00 80.50 82 GLU A N 1
ATOM 634 C CA . GLU A 1 82 ? -6.730 -9.551 6.009 1.00 80.50 82 GLU A CA 1
ATOM 635 C C . GLU A 1 82 ? -6.852 -8.488 7.093 1.00 80.50 82 GLU A C 1
ATOM 637 O O . GLU A 1 82 ? -5.893 -8.146 7.787 1.00 80.50 82 GLU A O 1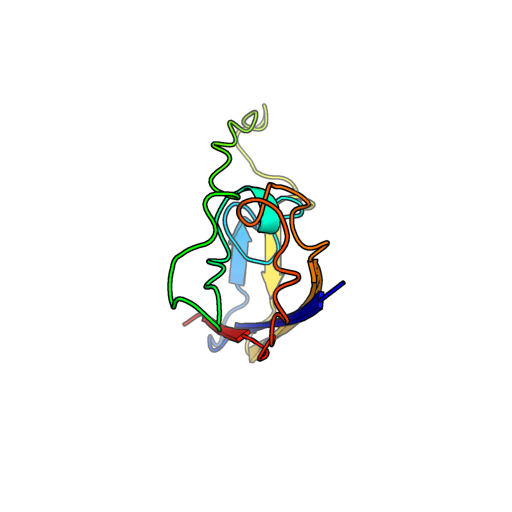
ATOM 642 N N . ILE A 1 83 ? -8.067 -7.981 7.260 1.00 76.44 83 ILE A N 1
ATOM 643 C CA . ILE A 1 83 ? -8.405 -7.048 8.319 1.00 76.44 83 ILE A CA 1
ATOM 644 C C . ILE A 1 83 ? -8.944 -7.882 9.476 1.00 76.44 83 ILE A C 1
ATOM 646 O O . ILE A 1 83 ? -10.104 -8.319 9.527 1.00 76.44 83 ILE A O 1
ATOM 650 N N . LYS A 1 84 ? -8.059 -8.126 10.439 1.00 69.88 84 LYS A N 1
ATOM 651 C CA . LYS A 1 84 ? -8.483 -8.490 11.785 1.00 69.88 84 LYS A CA 1
ATOM 652 C C . LYS A 1 84 ? -9.089 -7.216 12.354 1.00 69.88 84 LYS A C 1
ATOM 654 O O . LYS A 1 84 ? -8.347 -6.271 12.603 1.00 69.88 84 LYS A O 1
ATOM 659 N N . ALA A 1 85 ? -10.424 -7.168 12.427 1.00 55.41 85 ALA A N 1
ATOM 660 C CA . ALA A 1 85 ? -11.142 -6.037 13.003 1.00 55.41 85 ALA A CA 1
ATOM 661 C C . ALA A 1 85 ? -10.405 -5.626 14.282 1.00 55.41 85 ALA A C 1
ATOM 663 O O . ALA A 1 85 ? -10.106 -6.515 15.089 1.00 55.41 85 ALA A O 1
ATOM 664 N N . PRO A 1 86 ? -10.015 -4.353 14.432 1.00 49.44 86 PRO A N 1
ATOM 665 C CA . PRO A 1 86 ? -9.324 -3.948 15.635 1.00 49.44 86 PRO A CA 1
ATOM 666 C C . PRO A 1 86 ? -10.224 -4.317 16.817 1.00 49.44 86 PRO A C 1
ATOM 668 O O . PRO A 1 86 ? -11.338 -3.819 16.927 1.00 49.44 86 PRO A O 1
ATOM 671 N N . GLU A 1 8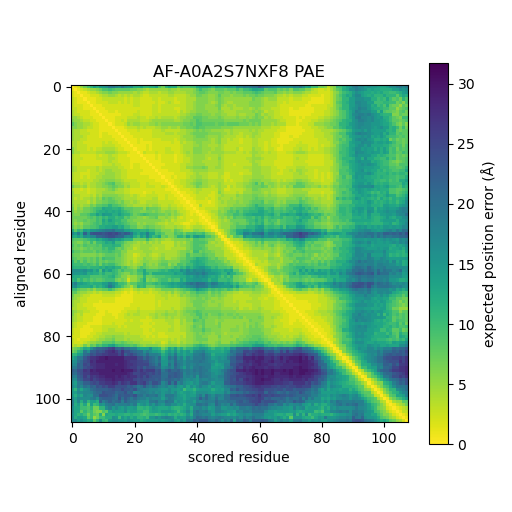7 ? -9.734 -5.152 17.737 1.00 43.25 87 GLU A N 1
ATOM 672 C CA . GLU A 1 87 ? -10.348 -5.356 19.063 1.00 43.25 87 GLU A CA 1
ATOM 673 C C . GLU A 1 87 ? -10.336 -4.060 19.904 1.00 43.25 87 GLU A C 1
ATOM 675 O O . GLU A 1 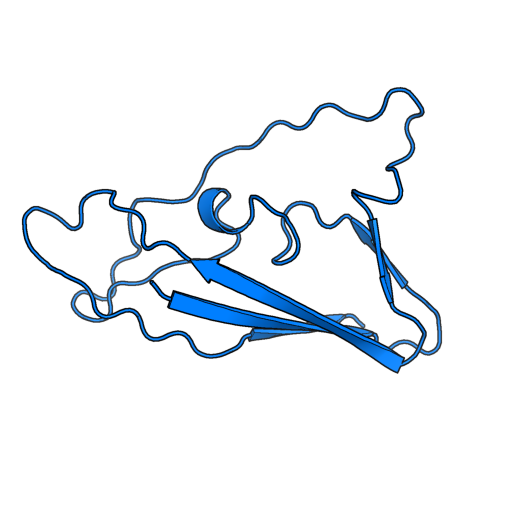87 ? -10.609 -4.063 21.103 1.00 43.25 87 GLU A O 1
ATOM 680 N N . VAL A 1 88 ? -9.999 -2.925 19.288 1.00 41.91 88 VAL A N 1
ATOM 681 C CA . VAL A 1 88 ? -9.988 -1.604 19.886 1.00 41.91 88 VAL A CA 1
ATOM 682 C C . VAL A 1 88 ? -11.427 -1.116 19.978 1.00 41.91 88 VAL A C 1
ATOM 684 O O . VAL A 1 88 ? -11.909 -0.358 19.144 1.00 41.91 88 VAL A O 1
ATOM 687 N N . VAL A 1 89 ? -12.088 -1.623 21.016 1.00 42.97 89 VAL A N 1
ATOM 688 C CA . VAL A 1 89 ? -13.128 -0.955 21.795 1.00 42.97 89 VAL A CA 1
ATOM 689 C C . VAL A 1 89 ? -14.113 -0.172 20.924 1.00 42.97 89 VAL A C 1
ATOM 691 O O . VAL A 1 89 ? -14.184 1.052 20.983 1.00 42.97 89 VAL A O 1
ATOM 694 N N . LEU A 1 90 ? -14.944 -0.899 20.171 1.00 40.69 90 LEU A N 1
ATOM 695 C CA . LEU A 1 90 ? -16.321 -0.442 19.999 1.00 40.69 90 LEU A CA 1
ATOM 696 C C . LEU A 1 90 ? -16.864 -0.292 21.418 1.00 40.69 90 LEU A C 1
ATOM 698 O O . LEU A 1 90 ? -16.865 -1.264 22.178 1.00 40.69 90 LEU A O 1
ATOM 702 N N . SER A 1 91 ? -17.166 0.946 21.803 1.00 38.50 91 SER A N 1
ATOM 703 C CA . SER A 1 91 ? -17.702 1.368 23.093 1.00 38.50 91 SER A CA 1
ATOM 704 C C . SER A 1 91 ? -18.548 0.263 23.718 1.00 38.50 91 SER A C 1
ATOM 706 O O . SER A 1 91 ? -19.692 0.071 23.339 1.00 38.50 91 SER A O 1
ATOM 708 N N . LYS A 1 92 ? -17.951 -0.518 24.624 1.00 37.53 92 LYS A N 1
ATOM 709 C CA . LYS A 1 92 ? -18.611 -1.515 25.475 1.00 37.53 92 LYS A CA 1
ATOM 710 C C . LYS A 1 92 ? -19.844 -2.199 24.833 1.00 37.53 92 LYS A C 1
ATOM 712 O O . LYS A 1 92 ? -20.954 -2.011 25.315 1.00 37.53 92 LYS A O 1
ATOM 717 N N . GLY A 1 93 ? -19.647 -3.047 23.819 1.00 38.25 93 GLY A N 1
ATOM 718 C CA . GLY A 1 93 ? -20.607 -4.126 23.521 1.00 38.25 93 GLY A CA 1
ATOM 719 C C . GLY A 1 93 ? -21.194 -4.227 22.114 1.00 38.25 93 GLY A C 1
ATOM 720 O O . GLY A 1 93 ? -21.928 -5.181 21.868 1.00 38.25 93 GLY A O 1
ATOM 721 N N . GLU A 1 94 ? -20.867 -3.345 21.175 1.00 44.28 94 GLU A N 1
ATOM 722 C CA . GLU A 1 94 ? -21.340 -3.506 19.795 1.00 44.28 94 GLU A CA 1
ATOM 723 C C . GLU A 1 94 ? -20.337 -4.327 18.981 1.00 44.28 94 GLU A C 1
ATOM 725 O O . GLU A 1 94 ? -19.179 -3.954 18.834 1.00 44.28 94 GLU A O 1
ATOM 730 N N . LYS A 1 95 ? -20.761 -5.487 18.472 1.00 42.50 95 LYS A N 1
ATOM 731 C CA . LYS A 1 95 ? -20.065 -6.177 17.381 1.00 42.50 95 LYS A CA 1
ATOM 732 C C . LYS A 1 95 ? -20.546 -5.528 16.089 1.00 42.50 95 LYS A C 1
ATOM 734 O O . LYS A 1 95 ? -21.668 -5.782 15.675 1.00 42.50 95 LYS A O 1
ATOM 739 N N . GLY A 1 96 ? -19.731 -4.662 15.497 1.00 44.34 96 GLY A N 1
ATOM 740 C CA . GLY A 1 96 ? -20.030 -4.098 14.184 1.00 44.34 96 GLY A CA 1
ATOM 741 C C . GLY A 1 96 ? -19.825 -5.146 13.092 1.00 44.34 96 GLY A C 1
ATOM 742 O O . GLY A 1 96 ? -18.742 -5.728 12.994 1.00 44.34 96 GLY A O 1
ATOM 743 N N . ASP A 1 97 ? -20.853 -5.376 12.280 1.00 43.50 97 ASP A N 1
ATOM 744 C CA . ASP A 1 97 ? -20.711 -6.049 10.993 1.00 43.50 97 ASP A CA 1
ATOM 745 C C . ASP A 1 97 ? -20.050 -5.062 10.023 1.00 43.50 97 ASP A C 1
ATOM 747 O O . ASP A 1 97 ? -20.592 -4.000 9.711 1.00 43.50 97 ASP A O 1
ATOM 751 N N . PHE A 1 98 ? -18.828 -5.382 9.602 1.00 47.81 98 PHE A N 1
ATOM 752 C CA . PHE A 1 98 ? -18.078 -4.597 8.628 1.00 47.81 98 PHE A CA 1
ATOM 753 C C . PHE A 1 98 ? -18.300 -5.209 7.244 1.00 47.81 98 PHE A C 1
ATOM 755 O O . PHE A 1 98 ? -17.817 -6.310 6.969 1.00 47.81 98 PHE A O 1
ATOM 762 N N . GLU A 1 99 ? -19.011 -4.498 6.374 1.00 43.25 99 GLU A N 1
ATOM 763 C CA . GLU A 1 99 ? -19.061 -4.818 4.949 1.00 43.25 99 GLU A CA 1
ATOM 764 C C . GLU A 1 99 ? -17.775 -4.317 4.281 1.00 43.25 99 GLU A C 1
ATOM 766 O O . GLU A 1 99 ? -17.360 -3.175 4.476 1.00 43.25 99 GLU A O 1
ATOM 771 N N . SER A 1 100 ? -17.108 -5.183 3.517 1.00 44.19 100 SER A N 1
ATOM 772 C CA . SER A 1 100 ? -15.970 -4.797 2.680 1.00 44.19 100 SER A CA 1
ATOM 773 C C . SER A 1 100 ? -16.342 -4.934 1.217 1.00 44.19 100 SER A C 1
ATOM 775 O O . SER A 1 100 ? -16.508 -6.053 0.729 1.00 44.19 100 SER A O 1
ATOM 777 N N . GLU A 1 101 ? -16.410 -3.811 0.517 1.00 39.69 101 GLU A N 1
ATOM 778 C CA . GLU A 1 101 ? -16.455 -3.773 -0.940 1.00 39.69 101 GLU A CA 1
ATOM 779 C C . GLU A 1 101 ? -15.020 -3.631 -1.470 1.00 39.69 101 GLU A C 1
ATOM 781 O O . GLU A 1 101 ? -14.212 -2.900 -0.896 1.00 39.69 101 GLU A O 1
ATOM 786 N N . GLY A 1 102 ? -14.659 -4.404 -2.500 1.00 37.38 102 GLY A N 1
ATOM 787 C CA . GLY A 1 102 ? -13.313 -4.391 -3.083 1.00 37.38 102 GLY A CA 1
ATOM 788 C C . GLY A 1 102 ? -12.934 -3.003 -3.602 1.00 37.38 102 GLY A C 1
ATOM 789 O O . GLY A 1 102 ? -13.769 -2.314 -4.178 1.00 37.38 102 GLY A O 1
ATOM 790 N N . VAL A 1 103 ? -11.673 -2.603 -3.420 1.00 48.44 103 VAL A N 1
ATOM 791 C CA . VAL A 1 103 ? -11.174 -1.303 -3.896 1.00 48.44 103 VAL A CA 1
ATOM 792 C C . VAL A 1 103 ? -10.240 -1.536 -5.083 1.00 48.44 103 VAL A C 1
ATOM 794 O O . VAL A 1 103 ? -9.193 -2.171 -4.940 1.00 48.44 103 VAL A O 1
ATOM 797 N N . GLU A 1 104 ? -10.620 -1.032 -6.256 1.00 39.69 104 GLU A N 1
ATOM 798 C CA . GLU A 1 104 ? -9.749 -0.932 -7.433 1.00 39.69 104 GLU A CA 1
ATOM 799 C C . GLU A 1 104 ? -9.143 0.474 -7.451 1.00 39.69 104 GLU A C 1
ATOM 801 O O . GLU A 1 104 ? -9.869 1.468 -7.420 1.00 39.69 104 GLU A O 1
ATOM 806 N N . VAL A 1 105 ? -7.813 0.564 -7.440 1.00 53.12 105 VAL A N 1
ATOM 807 C CA . VAL A 1 105 ? -7.109 1.847 -7.500 1.00 53.12 105 VAL A CA 1
ATOM 808 C C . VAL A 1 105 ? -6.382 1.940 -8.834 1.00 53.12 105 VAL A C 1
ATOM 810 O O . VAL A 1 105 ? -5.566 1.087 -9.188 1.00 53.12 105 VAL A O 1
ATOM 813 N N . GLU A 1 106 ? -6.689 2.990 -9.586 1.00 42.91 106 GLU A N 1
ATOM 814 C CA . GLU A 1 106 ? -6.113 3.233 -10.903 1.00 42.91 106 GLU A CA 1
ATOM 815 C C . GLU A 1 106 ? -4.862 4.108 -10.783 1.00 42.91 106 GLU A C 1
ATOM 817 O O . GLU A 1 106 ? -4.889 5.140 -10.110 1.00 42.91 106 GLU A O 1
ATOM 822 N N . ILE A 1 107 ? -3.774 3.712 -11.448 1.00 50.44 107 ILE A N 1
ATOM 823 C CA . ILE A 1 107 ? -2.553 4.519 -11.549 1.00 50.44 107 ILE A CA 1
ATOM 824 C C . ILE A 1 107 ? -2.382 4.916 -13.021 1.00 50.44 107 ILE A C 1
ATOM 826 O O . ILE A 1 107 ? -2.338 4.045 -13.898 1.00 50.44 107 ILE A O 1
ATOM 830 N N . ALA A 1 108 ? -2.366 6.230 -13.273 1.00 48.03 108 ALA A 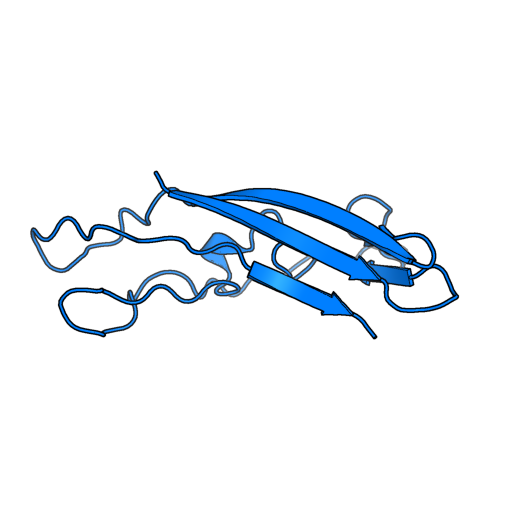N 1
ATOM 831 C CA . ALA A 1 108 ? -2.239 6.851 -14.594 1.00 48.03 108 ALA A CA 1
ATOM 832 C C . ALA A 1 108 ? -0.779 7.161 -14.946 1.00 48.03 108 ALA A C 1
ATOM 834 O O . ALA A 1 108 ? -0.039 7.595 -14.033 1.00 48.03 108 ALA A O 1
#

Mean predicted aligned error: 9.5 Å

Sequence (108 aa):
MVKLKVAFRNKSDKPISFLRWSTPFDPRAVPSGVFEFKSTATGELAPCLNLKLNRKMPESGTYDGEDIEHIDAGGETSKQIEIKAPEVVLSKGEKGDFESEGVEVEIA

Solvent-accessible surface area (backbone atoms only — not comparable to full-atom values): 6880 Å² total; per-residue (Å²): 122,44,73,38,48,38,36,42,38,33,70,34,92,52,66,48,73,45,68,25,70,87,31,87,76,22,96,55,16,66,51,42,38,64,51,87,52,63,40,81,88,78,66,46,69,54,97,62,45,66,48,84,79,88,73,85,76,52,91,83,77,54,85,52,78,83,53,38,48,76,39,49,47,64,27,73,52,72,49,78,45,78,41,69,70,73,86,65,67,54,78,90,79,61,84,78,78,76,85,72,76,69,50,79,47,84,46,120

Nearest PDB structures (foldseek):
  2x3c-assembly1_A-2  TM=7.424E-01  e=2.050E-02  Aeromonas salmonicida subsp. achromogenes
  2x3a-assembly1_A-2  TM=4.769E-01  e=1.346E-01  Aeromonas salmonicida subsp. achromogenes

Secondary structure (DSSP, 8-state):
-EEEEEEEEE-SSS-EEEE-TTSTTSTTTTTTTSS--B-TTT-PBPS--------PPPTTSS--TTTEEEE-TT-EEEEEEEE----S--TTS---------EEEEE-